Protein AF-M4RSN1-F1 (afdb_monomer_lite)

pLDDT: mean 82.03, std 10.4, range [47.12, 93.75]

Sequence (68 aa):
MQTNNKLILISAMSATVLYFGLVAVGQPHLIASTASITLFTAMLWVTEALPIPVTSLIPFSVFLWRGY

Secondary structure (DSSP, 8-state):
----HHHHHHHHHHHHHHHHHHHHTT--HHHHHHHHHHHHHHHHHHTT-S-HHHHHHHHHHHHHHTT-

Organism: NCBI:txid1129794

Radius of gyration: 12.55 Å; chains: 1; bounding box: 32×19×35 Å

Structure (mmCIF, N/CA/C/O backbone):
data_AF-M4RSN1-F1
#
_entry.id   AF-M4RSN1-F1
#
loop_
_atom_site.group_PDB
_atom_site.id
_atom_site.type_symbol
_atom_site.label_atom_id
_atom_site.label_alt_id
_atom_site.label_comp_id
_atom_site.label_asym_id
_atom_site.label_entity_id
_atom_site.label_seq_id
_atom_site.pdbx_PDB_ins_code
_atom_site.Cartn_x
_atom_site.Cartn_y
_atom_site.Cartn_z
_atom_site.occupancy
_atom_site.B_iso_or_equiv
_atom_site.auth_seq_id
_atom_site.auth_comp_id
_atom_site.auth_asym_id
_atom_site.auth_atom_id
_atom_site.pdbx_PDB_model_num
ATOM 1 N N . MET A 1 1 ? -15.903 1.738 18.331 1.00 48.47 1 MET A N 1
ATOM 2 C CA . MET A 1 1 ? -15.072 1.968 17.131 1.00 48.47 1 MET A CA 1
ATOM 3 C C . MET A 1 1 ? -15.816 1.364 15.952 1.00 48.47 1 MET A C 1
ATOM 5 O O . MET A 1 1 ? -15.914 0.147 15.885 1.00 48.47 1 MET A O 1
ATOM 9 N N . GLN A 1 2 ? -16.489 2.173 15.128 1.00 47.12 2 GLN A N 1
ATOM 10 C CA . GLN A 1 2 ? -17.279 1.638 14.013 1.00 47.12 2 GLN A CA 1
ATOM 11 C C . GLN A 1 2 ? -16.329 1.221 12.889 1.00 47.12 2 GLN A C 1
ATOM 13 O O . GLN A 1 2 ? -15.782 2.077 12.203 1.00 47.12 2 GLN A O 1
ATOM 18 N N . THR A 1 3 ? -16.124 -0.083 12.702 1.00 53.72 3 THR A N 1
ATOM 19 C CA . THR A 1 3 ? -15.392 -0.628 11.553 1.00 53.72 3 THR A CA 1
ATOM 20 C C . THR A 1 3 ? -16.182 -0.309 10.285 1.00 53.72 3 THR A C 1
ATOM 22 O O . THR A 1 3 ? -17.115 -1.013 9.903 1.00 53.72 3 THR A O 1
ATOM 25 N N . ASN A 1 4 ? -15.873 0.828 9.667 1.00 65.00 4 ASN A N 1
ATOM 26 C CA . ASN A 1 4 ? -16.579 1.304 8.491 1.00 65.00 4 ASN A CA 1
ATOM 27 C C . ASN A 1 4 ? -15.926 0.679 7.254 1.00 65.00 4 ASN A C 1
ATOM 29 O O . ASN A 1 4 ? -15.097 1.300 6.594 1.00 65.00 4 ASN A O 1
ATOM 33 N N . ASN A 1 5 ? -16.286 -0.575 6.955 1.00 73.94 5 ASN A N 1
ATOM 34 C CA . ASN A 1 5 ? -15.736 -1.362 5.837 1.00 73.94 5 ASN A CA 1
ATOM 35 C C . ASN A 1 5 ? -15.755 -0.603 4.498 1.00 73.94 5 ASN A C 1
ATOM 37 O O . ASN A 1 5 ? -14.913 -0.842 3.635 1.00 73.94 5 ASN A O 1
ATOM 41 N N . LYS A 1 6 ? -16.683 0.352 4.338 1.00 80.06 6 LYS A N 1
ATOM 42 C CA . LYS A 1 6 ? -16.751 1.247 3.178 1.00 80.06 6 LYS A CA 1
ATOM 43 C C . LYS A 1 6 ? -15.488 2.098 3.015 1.00 80.06 6 LYS A C 1
ATOM 45 O O . LYS A 1 6 ? -15.038 2.278 1.892 1.00 80.06 6 LYS A O 1
ATOM 50 N N . LEU A 1 7 ? -14.898 2.587 4.106 1.00 83.06 7 LEU A N 1
ATOM 51 C CA . LEU A 1 7 ? -13.683 3.411 4.073 1.00 83.06 7 LEU A CA 1
ATOM 52 C C . LEU A 1 7 ? -12.457 2.590 3.666 1.00 83.06 7 LEU A C 1
ATOM 54 O O . LEU A 1 7 ? -11.658 3.055 2.859 1.00 83.06 7 LEU A O 1
ATOM 58 N N . ILE A 1 8 ? -12.359 1.345 4.145 1.00 83.56 8 ILE A N 1
ATOM 59 C CA . ILE A 1 8 ? -11.304 0.402 3.737 1.00 83.56 8 ILE A CA 1
ATOM 60 C C . ILE A 1 8 ? -11.438 0.059 2.247 1.00 83.56 8 ILE A C 1
ATOM 62 O O . ILE A 1 8 ? -10.449 -0.017 1.522 1.00 83.56 8 ILE A O 1
ATOM 66 N N . LEU A 1 9 ? -12.670 -0.115 1.762 1.00 85.25 9 LEU A N 1
ATOM 67 C CA . LEU A 1 9 ? -12.918 -0.361 0.344 1.00 85.25 9 LEU A CA 1
ATOM 68 C C . LEU A 1 9 ? -12.508 0.849 -0.514 1.00 85.25 9 LEU A C 1
ATOM 70 O O . LEU A 1 9 ? -11.835 0.682 -1.526 1.00 85.25 9 LEU A O 1
ATOM 74 N N . ILE A 1 10 ? -12.859 2.068 -0.093 1.00 87.44 10 ILE A N 1
ATOM 75 C CA . ILE A 1 10 ? -12.499 3.311 -0.795 1.00 87.44 10 ILE A CA 1
ATOM 76 C C . ILE A 1 10 ? -10.977 3.514 -0.821 1.00 87.44 10 ILE A C 1
ATOM 78 O O . ILE A 1 10 ? -10.421 3.892 -1.858 1.00 87.44 10 ILE A O 1
ATOM 82 N N . SER A 1 11 ? -10.278 3.238 0.284 1.00 86.75 11 SER A N 1
ATOM 83 C CA . SER A 1 11 ? -8.817 3.346 0.329 1.00 86.75 11 SER A CA 1
ATOM 84 C C . SER A 1 11 ? -8.148 2.321 -0.591 1.00 86.75 11 SER A C 1
ATOM 86 O O . SER A 1 11 ? -7.225 2.673 -1.323 1.00 86.75 11 SER A O 1
ATOM 88 N N . ALA A 1 12 ? -8.649 1.084 -0.637 1.00 87.50 12 ALA A N 1
ATOM 89 C CA . ALA A 1 12 ? -8.154 0.061 -1.556 1.00 87.50 12 ALA A CA 1
ATOM 90 C C . ALA A 1 12 ? -8.403 0.443 -3.025 1.00 87.50 12 ALA A C 1
ATOM 92 O O . ALA A 1 12 ? -7.482 0.395 -3.839 1.00 87.50 12 ALA A O 1
ATOM 93 N N . MET A 1 13 ? -9.616 0.896 -3.359 1.00 90.44 13 MET A N 1
ATOM 94 C CA . MET A 1 13 ? -9.964 1.320 -4.718 1.00 90.44 13 MET A CA 1
ATOM 95 C C . MET A 1 13 ? -9.096 2.488 -5.191 1.00 90.44 13 MET A C 1
ATOM 97 O O . MET A 1 13 ? -8.568 2.452 -6.300 1.00 90.44 13 MET A O 1
ATOM 101 N N . SER A 1 14 ? -8.909 3.509 -4.352 1.00 89.19 14 SER A N 1
ATOM 102 C CA . SER A 1 14 ? -8.076 4.668 -4.698 1.00 89.19 14 SER A CA 1
ATOM 103 C C . SER A 1 14 ? -6.600 4.297 -4.879 1.00 89.19 14 SER A C 1
ATOM 105 O O . SER A 1 14 ? -5.967 4.772 -5.822 1.00 89.19 14 SER A O 1
ATOM 107 N N . ALA A 1 15 ? -6.065 3.390 -4.055 1.00 90.88 15 ALA A N 1
ATOM 108 C CA . ALA A 1 15 ? -4.714 2.860 -4.215 1.00 90.88 15 ALA A CA 1
ATOM 109 C C . ALA A 1 15 ? -4.545 2.091 -5.539 1.00 90.88 15 ALA A C 1
ATOM 111 O O . ALA A 1 15 ? -3.590 2.330 -6.277 1.00 90.88 15 ALA A 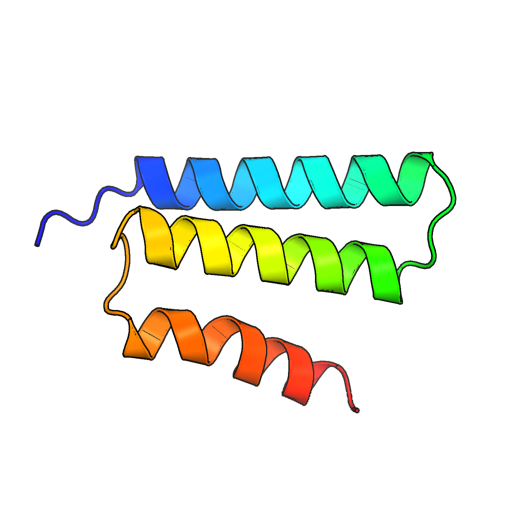O 1
ATOM 112 N N . THR A 1 16 ? -5.504 1.231 -5.893 1.00 90.31 16 THR A N 1
ATOM 113 C CA . THR A 1 16 ? -5.492 0.498 -7.167 1.00 90.31 16 THR A CA 1
ATOM 114 C C . THR A 1 16 ? -5.554 1.438 -8.371 1.00 90.31 16 THR A C 1
ATOM 116 O O . THR A 1 16 ? -4.780 1.276 -9.313 1.00 90.31 16 THR A O 1
ATOM 119 N N . VAL A 1 17 ? -6.420 2.456 -8.335 1.00 93.75 17 VAL A N 1
ATOM 120 C CA . VAL A 1 17 ? -6.508 3.469 -9.400 1.00 93.75 17 VAL A CA 1
ATOM 121 C C . VAL A 1 17 ? -5.180 4.212 -9.560 1.00 93.75 17 VAL A C 1
ATOM 123 O O . VAL A 1 17 ? -4.723 4.403 -10.686 1.00 93.75 17 VAL A O 1
ATOM 126 N N . LEU A 1 18 ? -4.521 4.571 -8.454 1.00 90.69 18 LEU A N 1
ATOM 127 C CA . LEU A 1 18 ? -3.209 5.215 -8.487 1.00 90.69 18 LEU A CA 1
ATOM 128 C C . LEU A 1 18 ? -2.142 4.306 -9.119 1.00 90.69 18 LEU A C 1
ATOM 130 O O . LEU A 1 18 ? -1.377 4.767 -9.963 1.00 90.69 18 LEU A O 1
ATOM 134 N N . TYR A 1 19 ? -2.105 3.020 -8.752 1.00 90.88 19 TYR A N 1
ATOM 135 C CA . TYR A 1 19 ? -1.169 2.053 -9.334 1.00 90.88 19 TYR A CA 1
ATOM 136 C C . TYR A 1 19 ? -1.318 1.974 -10.856 1.00 90.88 19 TYR A C 1
ATOM 138 O O . TYR A 1 19 ? -0.340 2.156 -11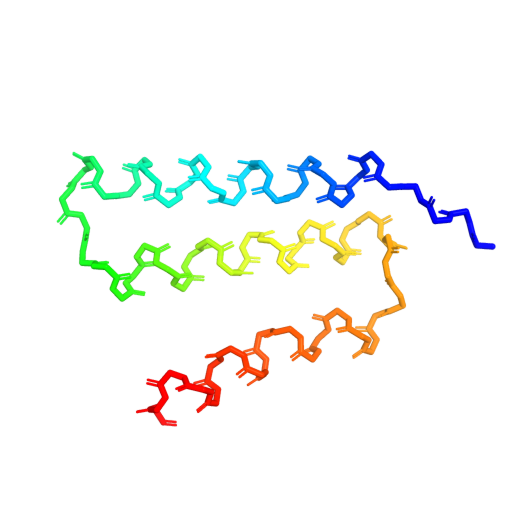.581 1.00 90.88 19 TYR A O 1
ATOM 146 N N . PHE A 1 20 ? -2.543 1.763 -11.348 1.00 89.94 20 PHE A N 1
ATOM 147 C CA . PHE A 1 20 ? -2.801 1.694 -12.786 1.00 89.94 20 PHE A CA 1
ATOM 148 C C . PHE A 1 20 ? -2.523 3.025 -13.489 1.00 89.94 20 PHE A C 1
ATOM 150 O O . PHE A 1 20 ? -1.982 3.014 -14.591 1.00 89.94 20 PHE A O 1
ATOM 157 N N . GLY A 1 21 ? -2.811 4.159 -12.844 1.00 91.88 21 GLY A N 1
ATOM 158 C CA . GLY A 1 21 ? -2.457 5.482 -13.353 1.00 91.88 21 GLY A CA 1
ATOM 159 C C . GLY A 1 21 ? -0.947 5.653 -13.539 1.00 91.88 21 GLY A C 1
ATOM 160 O O . GLY A 1 21 ? -0.506 6.068 -14.607 1.00 91.88 21 GLY A O 1
ATOM 161 N N . LEU A 1 22 ? -0.136 5.271 -12.546 1.00 89.75 22 LEU A N 1
ATOM 162 C CA . LEU A 1 22 ? 1.326 5.341 -12.655 1.00 89.75 22 LEU A CA 1
ATOM 163 C C . LEU A 1 22 ? 1.879 4.372 -13.707 1.00 89.75 22 LEU A C 1
ATOM 165 O O . LEU A 1 22 ? 2.769 4.748 -14.471 1.00 89.75 22 LEU A O 1
ATOM 169 N N . VAL A 1 23 ? 1.348 3.150 -13.780 1.00 90.94 23 VAL A N 1
ATOM 170 C CA . VAL A 1 23 ? 1.754 2.169 -14.798 1.00 90.94 23 VAL A CA 1
ATOM 171 C C . VAL A 1 23 ? 1.406 2.660 -16.206 1.00 90.94 23 VAL A C 1
ATOM 173 O O . VAL A 1 23 ? 2.233 2.537 -17.105 1.00 90.94 23 VAL A O 1
ATOM 176 N N . ALA A 1 24 ? 0.238 3.280 -16.400 1.00 89.56 24 ALA A N 1
ATOM 177 C CA . ALA A 1 24 ? -0.168 3.851 -17.686 1.00 89.56 24 ALA A CA 1
ATOM 178 C C . ALA A 1 24 ? 0.732 5.017 -18.138 1.00 89.56 24 ALA A C 1
ATOM 180 O O . ALA A 1 24 ? 0.925 5.218 -19.333 1.00 89.56 24 ALA A O 1
ATOM 181 N N . VAL A 1 25 ? 1.321 5.754 -17.191 1.00 91.31 25 VAL A N 1
ATOM 182 C CA . VAL A 1 25 ? 2.294 6.834 -17.450 1.00 91.31 25 VAL A CA 1
ATOM 183 C C . VAL A 1 25 ? 3.721 6.287 -17.668 1.00 91.31 25 VAL A C 1
ATOM 185 O O . VAL A 1 25 ? 4.650 7.046 -17.932 1.00 91.31 25 VAL A O 1
ATOM 188 N N . GLY A 1 26 ? 3.921 4.966 -17.599 1.00 89.50 26 GLY A N 1
ATOM 189 C CA . GLY A 1 26 ? 5.218 4.321 -17.823 1.00 89.50 26 GLY A CA 1
ATOM 190 C C . GLY A 1 26 ? 6.144 4.337 -16.606 1.00 89.50 26 GLY A C 1
ATOM 191 O O . GLY A 1 26 ? 7.350 4.143 -16.749 1.00 89.50 26 GLY A O 1
ATOM 192 N N . GLN A 1 27 ? 5.611 4.569 -15.400 1.00 90.50 27 GLN A N 1
ATOM 193 C CA . GLN A 1 27 ? 6.419 4.520 -14.184 1.00 90.50 27 GLN A CA 1
ATOM 194 C C . GLN A 1 27 ? 6.857 3.080 -13.866 1.00 90.50 27 GLN A C 1
ATOM 196 O O . GLN A 1 27 ? 6.066 2.140 -14.016 1.00 90.50 27 GLN A O 1
ATOM 201 N N . PRO A 1 28 ? 8.090 2.887 -13.362 1.00 89.38 28 PRO A N 1
ATOM 202 C CA . PRO A 1 28 ? 8.562 1.589 -12.901 1.00 89.38 28 PRO A CA 1
ATOM 203 C C . PRO A 1 28 ? 7.593 0.959 -11.899 1.00 89.38 28 PRO A C 1
ATOM 205 O O . PRO A 1 28 ? 7.117 1.625 -10.976 1.00 89.38 28 PRO A O 1
ATOM 208 N N . HIS A 1 29 ? 7.349 -0.349 -12.021 1.00 85.81 29 HIS A N 1
ATOM 209 C CA . HIS A 1 29 ? 6.441 -1.081 -11.127 1.00 85.81 29 HIS A CA 1
ATOM 210 C C . HIS A 1 29 ? 6.810 -0.946 -9.642 1.00 85.81 29 HIS A C 1
ATOM 212 O O . HIS A 1 29 ? 5.927 -0.947 -8.782 1.00 85.81 29 HIS A O 1
ATOM 218 N N . LEU A 1 30 ? 8.096 -0.765 -9.333 1.00 85.06 30 LEU A N 1
ATOM 219 C CA . LEU A 1 30 ? 8.567 -0.464 -7.982 1.00 85.06 30 LEU A CA 1
ATOM 220 C C . LEU A 1 30 ? 7.992 0.849 -7.441 1.00 85.06 30 LEU A C 1
ATOM 222 O O . LEU A 1 30 ? 7.474 0.864 -6.330 1.00 85.06 30 LEU A O 1
ATOM 226 N N . ILE A 1 31 ? 8.019 1.918 -8.237 1.00 86.69 31 ILE A N 1
ATOM 227 C CA . ILE A 1 31 ? 7.513 3.242 -7.849 1.00 86.69 31 ILE A CA 1
ATOM 228 C C . ILE A 1 31 ? 5.983 3.234 -7.799 1.00 86.69 31 ILE A C 1
ATOM 230 O O . ILE A 1 31 ? 5.382 3.730 -6.848 1.00 86.69 31 ILE A O 1
ATOM 234 N N . ALA A 1 32 ? 5.338 2.616 -8.791 1.00 89.00 32 ALA A N 1
ATOM 235 C CA . ALA A 1 32 ? 3.883 2.503 -8.826 1.00 89.00 32 ALA A CA 1
ATOM 236 C C . ALA A 1 32 ? 3.342 1.753 -7.598 1.00 89.00 32 ALA A C 1
ATOM 238 O O . ALA A 1 32 ? 2.363 2.170 -6.976 1.00 89.00 32 ALA A O 1
ATOM 239 N N . SER A 1 33 ? 4.003 0.660 -7.210 1.00 86.38 33 SER A N 1
ATOM 240 C CA . SER A 1 33 ? 3.580 -0.139 -6.064 1.00 86.38 33 SER A CA 1
ATOM 241 C C . SER A 1 33 ? 3.874 0.543 -4.727 1.00 86.38 33 SER A C 1
ATOM 243 O O . SER A 1 33 ? 3.028 0.473 -3.841 1.00 86.38 33 SER A O 1
ATOM 245 N N . THR A 1 34 ? 5.016 1.221 -4.542 1.00 89.50 34 THR A N 1
ATOM 246 C CA . THR A 1 34 ? 5.276 1.996 -3.310 1.00 89.50 34 THR A CA 1
ATOM 247 C C . THR A 1 34 ? 4.282 3.141 -3.152 1.00 89.50 34 THR A C 1
ATOM 249 O O . THR A 1 34 ? 3.684 3.265 -2.087 1.00 89.50 34 THR A O 1
ATOM 252 N N . ALA A 1 35 ? 4.027 3.919 -4.208 1.00 87.75 35 ALA A N 1
ATOM 253 C CA . ALA A 1 35 ? 3.066 5.021 -4.178 1.00 87.75 35 ALA A CA 1
ATOM 254 C C . ALA A 1 35 ? 1.649 4.542 -3.815 1.00 87.75 35 ALA A C 1
ATOM 256 O O . ALA A 1 35 ? 0.981 5.149 -2.976 1.00 87.75 35 ALA A O 1
ATOM 257 N N . SER A 1 36 ? 1.219 3.409 -4.381 1.00 89.38 36 SER A N 1
ATOM 258 C CA . SER A 1 36 ? -0.067 2.777 -4.062 1.00 89.38 36 SER A CA 1
ATOM 259 C C . SER A 1 36 ? -0.184 2.396 -2.581 1.00 89.38 36 SER A C 1
ATOM 261 O O . SER A 1 36 ? -1.220 2.645 -1.967 1.00 89.38 36 SER A O 1
ATOM 263 N N . ILE A 1 37 ? 0.858 1.800 -1.990 1.00 88.75 37 ILE A N 1
ATOM 264 C CA . ILE A 1 37 ? 0.858 1.381 -0.575 1.00 88.75 37 ILE A CA 1
ATOM 265 C C . ILE A 1 37 ? 0.858 2.597 0.354 1.00 88.75 37 ILE A C 1
ATOM 267 O O . ILE A 1 37 ? 0.155 2.602 1.367 1.00 88.75 37 ILE A O 1
ATOM 271 N N . THR A 1 38 ? 1.614 3.640 0.007 1.00 90.50 38 THR A N 1
ATOM 272 C CA . THR A 1 38 ? 1.648 4.895 0.765 1.00 90.50 38 THR A CA 1
ATOM 273 C C . THR A 1 38 ? 0.276 5.557 0.785 1.00 90.50 38 THR A C 1
ATOM 275 O O . THR A 1 38 ? -0.196 5.933 1.855 1.00 90.50 38 THR A O 1
ATOM 278 N N . LEU A 1 39 ? -0.403 5.639 -0.366 1.00 88.44 39 LEU A N 1
ATOM 279 C CA . LEU A 1 39 ? -1.756 6.193 -0.443 1.00 88.44 39 LEU A CA 1
ATOM 280 C C . LEU A 1 39 ? -2.739 5.363 0.388 1.00 88.44 39 LEU A C 1
ATOM 282 O O . LEU A 1 39 ? -3.490 5.926 1.185 1.00 88.44 39 LEU A O 1
ATOM 286 N N . PHE A 1 40 ? -2.694 4.034 0.260 1.00 88.12 40 PHE A N 1
ATOM 287 C CA . PHE A 1 40 ? -3.536 3.127 1.042 1.00 88.12 40 PHE A CA 1
ATOM 288 C C . PHE A 1 40 ? -3.354 3.330 2.553 1.00 88.12 40 PHE A C 1
ATOM 290 O O . PHE A 1 40 ? -4.330 3.480 3.287 1.00 88.12 40 PHE A O 1
ATOM 297 N N . THR A 1 41 ? -2.104 3.405 3.011 1.00 88.56 41 THR A N 1
ATOM 298 C CA . THR A 1 41 ? -1.765 3.603 4.428 1.00 88.56 41 THR A CA 1
ATOM 299 C C . THR A 1 41 ? -2.198 4.984 4.922 1.00 88.56 41 THR A C 1
ATOM 301 O O . THR A 1 41 ? -2.815 5.090 5.980 1.00 88.56 41 THR A O 1
ATOM 304 N N . ALA A 1 42 ? -1.941 6.038 4.141 1.00 87.38 42 ALA A N 1
ATOM 305 C CA . ALA A 1 42 ? -2.327 7.405 4.481 1.00 87.38 42 ALA A CA 1
ATOM 306 C C . ALA A 1 42 ? -3.850 7.552 4.614 1.00 87.38 42 ALA A C 1
ATOM 308 O O . ALA A 1 42 ? -4.330 8.148 5.574 1.00 87.38 42 ALA A O 1
ATOM 309 N N . MET A 1 43 ? -4.621 6.952 3.704 1.00 86.88 43 MET A N 1
ATOM 310 C CA . MET A 1 43 ? -6.083 6.917 3.791 1.00 86.88 43 MET A CA 1
ATOM 311 C C . MET A 1 43 ? -6.569 6.244 5.077 1.00 86.88 43 MET A C 1
ATOM 313 O O . MET A 1 43 ? -7.485 6.742 5.730 1.00 86.88 43 MET A O 1
ATOM 317 N N . LEU A 1 44 ? -5.960 5.122 5.464 1.00 85.81 44 LEU A N 1
ATOM 318 C CA . LEU A 1 44 ? -6.334 4.412 6.685 1.00 85.81 44 LEU A CA 1
ATOM 319 C C . LEU A 1 44 ? -5.938 5.175 7.966 1.00 85.81 44 LEU A C 1
ATOM 321 O O . LEU A 1 44 ? -6.631 5.039 8.971 1.00 85.81 44 LEU A O 1
ATOM 325 N N . TRP A 1 45 ? -4.874 5.990 7.935 1.00 84.69 45 TRP A N 1
ATOM 326 C CA . TRP A 1 45 ? -4.540 6.924 9.021 1.00 84.69 45 TRP A CA 1
ATOM 327 C C . TRP A 1 45 ? -5.547 8.068 9.126 1.00 84.69 45 TRP A C 1
ATOM 329 O O . TRP A 1 45 ? -6.036 8.342 10.213 1.00 84.69 45 TRP A O 1
ATOM 339 N N . VAL A 1 46 ? -5.888 8.708 8.005 1.00 83.25 46 VAL A N 1
ATOM 340 C CA . VAL A 1 46 ? -6.808 9.860 7.985 1.00 83.25 46 VAL A CA 1
ATOM 341 C C . VAL A 1 46 ? -8.225 9.461 8.396 1.00 83.25 46 VAL A C 1
ATOM 343 O O . VAL A 1 46 ? -8.929 10.237 9.033 1.00 83.25 46 VAL A O 1
ATOM 346 N N . THR A 1 47 ? -8.656 8.256 8.025 1.00 82.69 47 THR A N 1
ATOM 347 C CA . THR A 1 47 ? -10.014 7.769 8.307 1.00 82.69 47 THR A CA 1
ATOM 348 C C . THR A 1 47 ? -10.150 7.036 9.638 1.00 82.69 47 THR A C 1
ATOM 350 O O . THR A 1 47 ? -11.264 6.649 9.986 1.00 82.69 47 THR A O 1
ATOM 353 N N . GLU A 1 48 ? -9.04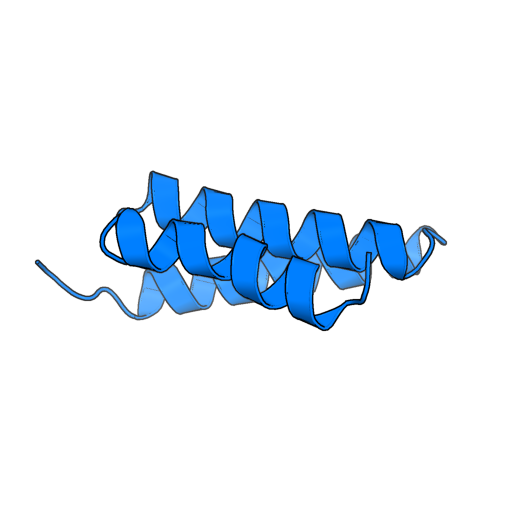0 6.798 10.346 1.00 80.25 48 GLU A N 1
ATOM 354 C CA . GLU A 1 48 ? -8.975 5.975 11.564 1.00 80.25 48 GLU A CA 1
ATOM 355 C C . GLU A 1 48 ? -9.739 4.639 11.438 1.00 80.25 48 GLU A C 1
ATOM 357 O O . GLU A 1 48 ? -10.294 4.108 12.402 1.00 80.25 48 GLU A O 1
ATOM 362 N N . ALA A 1 49 ? -9.783 4.073 10.223 1.00 75.88 49 ALA A N 1
ATOM 363 C CA . ALA A 1 49 ? -10.545 2.858 9.932 1.00 75.88 49 ALA A CA 1
ATOM 364 C C . ALA A 1 49 ? -9.953 1.617 10.623 1.00 75.88 49 ALA A C 1
ATOM 366 O O . ALA A 1 49 ? -10.666 0.647 10.892 1.00 75.88 49 ALA A O 1
ATOM 367 N N . LEU A 1 50 ? -8.650 1.660 10.913 1.00 76.62 50 LEU A N 1
ATOM 368 C CA . LEU A 1 50 ? -7.915 0.693 11.719 1.00 76.62 50 LEU A CA 1
ATOM 369 C C . LEU A 1 50 ? -7.165 1.438 12.835 1.00 76.62 50 LEU A C 1
ATOM 371 O O . LEU A 1 50 ? -6.772 2.590 12.629 1.00 76.62 50 LEU A O 1
ATOM 375 N N . PRO A 1 51 ? -6.917 0.792 13.992 1.00 77.75 51 PRO A N 1
ATOM 376 C CA . PRO A 1 51 ? -6.061 1.368 15.018 1.00 77.75 51 PRO A CA 1
ATOM 377 C C . PRO A 1 51 ? -4.691 1.673 14.411 1.00 77.75 51 PRO A C 1
ATOM 379 O O . PRO A 1 51 ? -4.106 0.798 13.773 1.00 77.75 51 PRO A O 1
ATOM 382 N N . ILE A 1 52 ? -4.166 2.873 14.664 1.00 79.69 52 ILE A N 1
ATOM 383 C CA . ILE A 1 52 ? -2.888 3.375 14.125 1.00 79.69 52 ILE A CA 1
ATOM 384 C C . I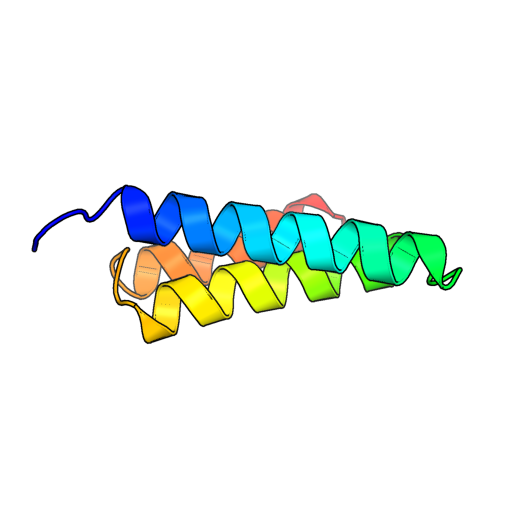LE A 1 52 ? -1.751 2.324 14.138 1.00 79.69 52 ILE A C 1
ATOM 386 O O . ILE A 1 52 ? -1.056 2.233 13.124 1.00 79.69 52 ILE A O 1
ATOM 390 N N . PRO A 1 53 ? -1.571 1.486 15.192 1.00 76.44 53 PRO A N 1
ATOM 391 C CA . PRO A 1 53 ? -0.553 0.428 15.208 1.00 76.44 53 PRO A CA 1
ATOM 392 C C . PRO A 1 53 ? -0.719 -0.644 14.122 1.00 76.44 53 PRO A C 1
ATOM 394 O O . PRO A 1 53 ? 0.263 -1.165 13.610 1.00 76.44 53 PRO A O 1
ATOM 397 N N . VAL A 1 54 ? -1.956 -0.994 13.765 1.00 79.81 54 VAL A N 1
ATOM 398 C CA . VAL A 1 54 ? -2.249 -1.977 12.709 1.00 79.81 54 VAL A CA 1
ATOM 399 C C . VAL A 1 54 ? -1.973 -1.361 11.344 1.00 79.81 54 VAL A C 1
ATOM 401 O O . VAL A 1 54 ? -1.427 -2.006 10.454 1.00 79.81 54 VAL A O 1
ATOM 404 N N . THR A 1 55 ? -2.311 -0.087 11.187 1.00 81.94 55 THR A N 1
ATOM 405 C CA . THR A 1 55 ? -2.127 0.650 9.944 1.00 81.94 55 THR A CA 1
ATOM 406 C C . THR A 1 55 ? -0.657 0.844 9.593 1.00 81.94 55 THR A C 1
ATOM 408 O O . THR A 1 55 ? -0.277 0.687 8.437 1.00 81.94 55 THR A O 1
ATOM 411 N N . SER A 1 56 ? 0.190 1.135 10.581 1.00 80.50 56 SER A N 1
ATOM 412 C CA . SER A 1 56 ? 1.637 1.284 10.390 1.00 80.50 56 SER A CA 1
ATOM 413 C C . SER A 1 56 ? 2.369 -0.045 10.151 1.00 80.50 56 SER A C 1
ATOM 415 O O . SER A 1 56 ? 3.455 -0.035 9.571 1.00 80.50 56 SER A O 1
ATOM 417 N N . LEU A 1 57 ? 1.771 -1.192 10.499 1.00 82.81 57 LEU A N 1
ATOM 418 C CA . LEU A 1 57 ? 2.300 -2.517 10.147 1.00 82.81 57 LEU A CA 1
ATOM 419 C C . LEU A 1 57 ? 2.150 -2.850 8.658 1.00 82.81 57 LEU A C 1
ATOM 421 O O . LEU A 1 57 ? 2.904 -3.681 8.152 1.00 82.81 57 LEU A O 1
ATOM 425 N N . ILE A 1 58 ? 1.213 -2.215 7.947 1.00 83.12 58 ILE A N 1
ATOM 426 C CA . ILE A 1 58 ? 0.973 -2.448 6.515 1.00 83.12 58 ILE A CA 1
ATOM 427 C C . ILE A 1 58 ? 2.213 -2.097 5.680 1.00 83.12 58 ILE A C 1
ATOM 429 O O . ILE A 1 58 ? 2.733 -2.993 5.012 1.00 83.12 58 ILE A O 1
ATOM 433 N N . PRO A 1 59 ? 2.746 -0.857 5.713 1.00 78.62 59 PRO A N 1
ATOM 434 C CA . PRO A 1 59 ? 3.955 -0.538 4.969 1.00 78.62 59 PRO A CA 1
ATOM 435 C C . PRO A 1 59 ? 5.132 -1.380 5.460 1.00 78.62 59 PRO A C 1
ATOM 437 O O . PRO A 1 59 ? 5.846 -1.921 4.628 1.00 78.62 59 PRO A O 1
ATOM 440 N N . PHE A 1 60 ? 5.297 -1.584 6.771 1.00 78.56 60 PHE A N 1
ATOM 441 C CA . PHE A 1 60 ? 6.386 -2.413 7.301 1.00 78.56 60 PHE A CA 1
ATOM 442 C C . PHE A 1 60 ? 6.378 -3.828 6.718 1.00 78.56 60 PHE A C 1
ATOM 444 O O . PHE A 1 60 ? 7.392 -4.290 6.207 1.00 78.56 60 PHE A O 1
ATOM 451 N N . SER A 1 61 ? 5.227 -4.496 6.720 1.00 80.12 61 SER A N 1
ATOM 452 C CA . SER A 1 61 ? 5.101 -5.863 6.208 1.00 80.12 61 SER A CA 1
ATOM 453 C C . SER A 1 61 ? 5.341 -5.928 4.702 1.00 80.12 61 SER A C 1
ATOM 455 O O . SER A 1 61 ? 6.011 -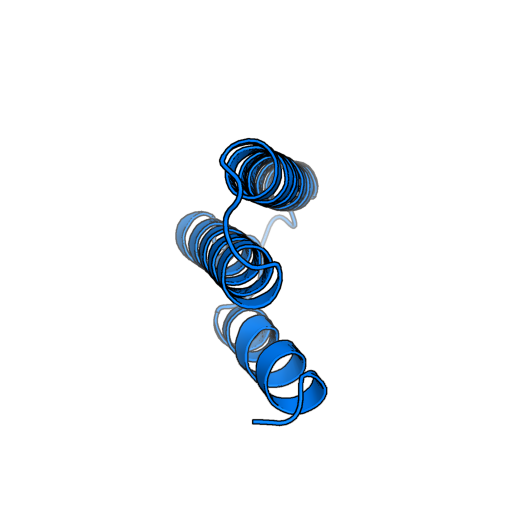6.836 4.217 1.00 80.12 61 SER A O 1
ATOM 457 N N . VAL A 1 62 ? 4.822 -4.952 3.951 1.00 81.31 62 VAL A N 1
ATOM 458 C CA . VAL A 1 62 ? 4.942 -4.952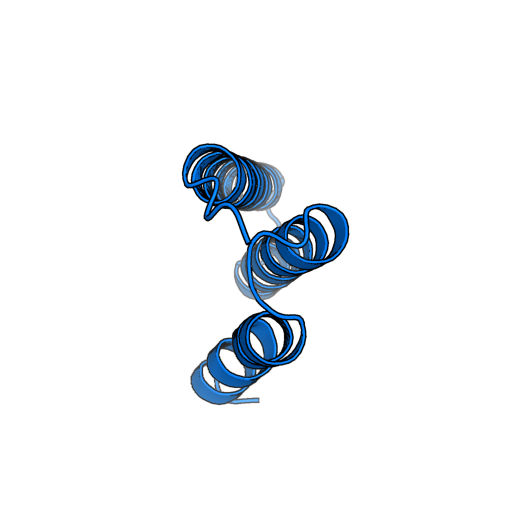 2.490 1.00 81.31 62 VAL A CA 1
ATOM 459 C C . VAL A 1 62 ? 6.345 -4.544 2.032 1.00 81.31 62 VAL A C 1
ATOM 461 O O . VAL A 1 62 ? 6.853 -5.119 1.071 1.00 81.31 62 VAL A O 1
ATOM 464 N N . PHE A 1 63 ? 6.997 -3.599 2.713 1.00 76.31 63 PHE A N 1
ATOM 465 C CA . PHE A 1 63 ? 8.388 -3.236 2.437 1.00 76.31 63 PHE A CA 1
ATOM 466 C C . PHE A 1 63 ? 9.348 -4.377 2.802 1.00 76.31 63 PHE A C 1
ATOM 468 O O . PHE A 1 63 ? 10.194 -4.706 1.975 1.00 76.31 63 PHE A O 1
ATOM 475 N N . LEU A 1 64 ? 9.164 -5.041 3.953 1.00 72.25 64 LEU A N 1
ATOM 476 C CA . LEU A 1 64 ? 9.958 -6.216 4.345 1.00 72.25 64 LEU A CA 1
ATOM 477 C C . LEU A 1 64 ? 9.787 -7.383 3.361 1.00 72.25 64 LEU A C 1
ATOM 479 O O . LEU A 1 64 ? 10.769 -7.998 2.956 1.00 72.25 64 LEU A O 1
ATOM 483 N N . TRP A 1 65 ? 8.555 -7.668 2.926 1.00 71.38 65 TRP A N 1
ATOM 484 C CA . TRP A 1 65 ? 8.290 -8.705 1.921 1.00 71.38 65 TRP A CA 1
ATOM 485 C C . TRP A 1 65 ? 8.959 -8.406 0.575 1.00 71.38 65 TRP A C 1
ATOM 487 O O . TRP A 1 65 ? 9.383 -9.321 -0.129 1.00 71.38 65 TRP A O 1
ATOM 497 N N . ARG A 1 66 ? 9.049 -7.127 0.192 1.00 66.44 66 ARG A N 1
ATOM 498 C CA . ARG A 1 66 ? 9.591 -6.728 -1.110 1.00 66.44 66 ARG A CA 1
ATOM 499 C C . ARG A 1 66 ? 11.123 -6.782 -1.192 1.00 66.44 66 ARG A C 1
ATOM 501 O O . ARG A 1 66 ? 11.648 -6.596 -2.285 1.00 66.44 66 ARG A O 1
ATOM 508 N N . GLY A 1 67 ? 11.816 -7.102 -0.097 1.00 62.06 67 GLY A N 1
ATOM 509 C CA . GLY A 1 67 ? 13.241 -7.441 -0.116 1.00 62.06 67 GLY A CA 1
ATOM 510 C C . GLY A 1 67 ? 14.167 -6.254 -0.385 1.00 62.06 67 GLY A C 1
ATOM 511 O O . GLY A 1 67 ? 15.031 -6.349 -1.256 1.00 62.06 67 GLY A O 1
ATOM 512 N N . TYR A 1 68 ? 13.977 -5.157 0.353 1.00 51.00 68 TYR A N 1
ATOM 513 C CA . TYR A 1 68 ? 14.989 -4.108 0.521 1.00 51.00 68 TYR A CA 1
ATOM 514 C C . TYR A 1 68 ? 15.630 -4.201 1.902 1.00 51.00 68 TYR A C 1
ATOM 516 O O . TYR A 1 68 ? 14.884 -4.500 2.863 1.00 51.00 68 TYR A O 1
#

Foldseek 3Di:
DDLPVVLLVVLLVVLVVQLVVCVVVVHDNVVSNLSSLVSSLVSCVVVVSDPNVVSVVSCVVVVVVVPD